Protein AF-A0A842WPR6-F1 (afdb_monomer_lite)

pLDDT: mean 83.71, std 17.62, range [37.28, 98.69]

Foldseek 3Di:
DDDDDPVVVVVDDPDPDDLVRVLVVLVVLLVVLVVLLVVLCVQLVPDPDPVSVVVSNVVSVVSVVVSVVSLVVSCVSPVVSVVVVQVVVVVVCVVVVVPAWDWDADPNFTWTDHPRDDIHGPPDD

Structure (mmCIF, N/CA/C/O backbone):
data_AF-A0A842WPR6-F1
#
_entry.id   AF-A0A842WPR6-F1
#
loop_
_atom_site.group_PDB
_atom_site.id
_atom_site.type_symbol
_atom_site.label_atom_id
_atom_site.label_alt_id
_atom_site.label_comp_id
_atom_site.label_asym_id
_atom_site.label_entity_id
_atom_site.label_seq_id
_atom_site.pdbx_PDB_ins_code
_atom_site.Cartn_x
_atom_site.Cartn_y
_atom_site.Cartn_z
_atom_site.occupancy
_atom_site.B_iso_or_equiv
_atom_site.auth_seq_id
_atom_site.auth_comp_id
_atom_site.auth_asym_id
_atom_site.auth_atom_id
_atom_site.pdbx_PDB_model_num
ATOM 1 N N . MET A 1 1 ? 16.797 12.963 -4.770 1.00 39.22 1 MET A N 1
ATOM 2 C CA . MET A 1 1 ? 17.033 11.540 -4.461 1.00 39.22 1 MET A CA 1
ATOM 3 C C . MET A 1 1 ? 16.299 11.246 -3.175 1.00 39.22 1 MET A C 1
ATOM 5 O O . MET A 1 1 ? 16.434 12.056 -2.263 1.00 39.22 1 MET A O 1
ATOM 9 N N . ALA A 1 2 ? 15.516 10.169 -3.119 1.00 46.09 2 ALA A N 1
ATOM 10 C CA . ALA A 1 2 ? 14.994 9.683 -1.849 1.00 46.09 2 ALA A CA 1
ATOM 11 C C . ALA A 1 2 ? 16.188 9.431 -0.914 1.00 46.09 2 ALA A C 1
ATOM 13 O O . ALA A 1 2 ? 17.154 8.767 -1.294 1.00 46.09 2 ALA A O 1
ATOM 14 N N . GLN A 1 3 ? 16.188 10.072 0.253 1.00 47.66 3 GLN A N 1
ATOM 15 C CA . GLN A 1 3 ? 17.091 9.708 1.335 1.00 47.66 3 GLN A CA 1
ATOM 16 C C . GLN A 1 3 ? 16.389 8.591 2.092 1.00 47.66 3 GLN A C 1
ATOM 18 O O . GLN A 1 3 ? 15.439 8.856 2.824 1.00 47.66 3 GLN A O 1
ATOM 23 N N . PHE A 1 4 ? 16.834 7.357 1.873 1.00 59.62 4 PHE A N 1
ATOM 24 C CA . PHE A 1 4 ? 16.401 6.222 2.676 1.00 59.62 4 PHE A CA 1
ATOM 25 C C . PHE A 1 4 ? 16.681 6.523 4.147 1.00 59.62 4 PHE A C 1
ATOM 27 O O . PHE A 1 4 ? 17.767 7.004 4.494 1.00 59.62 4 PHE A O 1
ATOM 34 N N . ILE A 1 5 ? 15.705 6.243 5.009 1.00 61.59 5 ILE A N 1
ATOM 35 C CA . ILE A 1 5 ? 15.982 6.159 6.438 1.00 61.59 5 ILE A CA 1
ATOM 36 C C . ILE A 1 5 ? 16.960 5.001 6.593 1.00 61.59 5 ILE A C 1
ATOM 38 O O . ILE A 1 5 ? 16.692 3.894 6.131 1.00 61.59 5 ILE A O 1
ATOM 42 N N . ASP A 1 6 ? 18.115 5.276 7.191 1.00 61.09 6 ASP A N 1
ATOM 43 C CA . ASP A 1 6 ? 19.063 4.235 7.560 1.00 61.09 6 ASP A CA 1
ATOM 44 C C . ASP A 1 6 ? 18.299 3.163 8.361 1.00 61.09 6 ASP A C 1
ATOM 46 O O . ASP A 1 6 ? 17.752 3.490 9.421 1.00 61.09 6 ASP A O 1
ATOM 50 N N . PRO A 1 7 ? 18.219 1.905 7.878 1.00 54.72 7 PRO A N 1
ATOM 51 C CA . PRO A 1 7 ? 17.440 0.868 8.547 1.00 54.72 7 PRO A CA 1
ATOM 52 C C . PRO A 1 7 ? 17.930 0.652 9.981 1.00 54.72 7 PRO A C 1
ATOM 54 O O . PRO A 1 7 ? 17.160 0.226 10.839 1.00 54.72 7 PRO A O 1
ATOM 57 N N . THR A 1 8 ? 19.180 1.020 10.281 1.00 55.31 8 THR A N 1
ATOM 58 C CA . THR A 1 8 ? 19.738 0.915 11.625 1.00 55.31 8 THR A CA 1
ATOM 59 C C . THR A 1 8 ? 19.147 1.915 12.621 1.00 55.31 8 THR A C 1
ATOM 61 O O . THR A 1 8 ? 19.086 1.594 13.808 1.00 55.31 8 THR A O 1
ATOM 64 N N . VAL A 1 9 ? 18.591 3.047 12.162 1.00 57.16 9 VAL A N 1
ATOM 65 C CA . VAL A 1 9 ? 17.864 4.025 13.004 1.00 57.16 9 VAL A CA 1
ATOM 66 C C . VAL A 1 9 ? 16.602 3.408 13.618 1.00 57.16 9 VAL A C 1
ATOM 68 O O . VAL A 1 9 ? 16.173 3.829 14.689 1.00 57.16 9 VAL A O 1
ATOM 71 N N . ILE A 1 10 ? 16.034 2.378 12.982 1.00 55.06 10 ILE A N 1
ATOM 72 C CA . ILE A 1 10 ? 14.889 1.609 13.495 1.00 55.06 10 ILE A CA 1
ATOM 73 C C . ILE A 1 10 ? 15.350 0.446 14.402 1.00 55.06 10 ILE A C 1
ATOM 75 O O . ILE A 1 10 ? 14.568 -0.068 15.191 1.00 55.06 10 ILE A O 1
ATOM 79 N N . THR A 1 11 ? 16.616 0.015 14.343 1.00 54.34 11 THR A N 1
ATOM 80 C CA . THR A 1 11 ? 17.072 -1.210 15.041 1.00 54.34 11 THR A CA 1
ATOM 81 C C . THR A 1 11 ? 17.655 -1.003 16.438 1.00 54.34 11 THR A C 1
ATOM 83 O O . THR A 1 11 ? 17.875 -1.986 17.145 1.00 54.34 11 THR A O 1
ATOM 86 N N . SER A 1 12 ? 17.884 0.236 16.877 1.00 58.94 12 SER A N 1
ATOM 87 C CA . SER A 1 12 ? 18.336 0.525 18.244 1.00 58.94 12 SER A CA 1
ATOM 88 C C . SER A 1 12 ? 17.293 1.345 18.996 1.00 58.94 12 SER A C 1
ATOM 90 O O . SER A 1 12 ? 17.404 2.566 19.106 1.00 58.94 12 SER A O 1
ATOM 92 N N . PHE A 1 13 ? 16.269 0.672 19.518 1.00 68.62 13 PHE A N 1
ATOM 93 C CA . PHE A 1 13 ? 15.430 1.273 20.547 1.00 68.62 13 PHE A CA 1
ATOM 94 C C . PHE A 1 13 ? 16.043 0.971 21.914 1.00 68.62 13 PHE A C 1
ATOM 96 O O . PHE A 1 13 ? 16.116 -0.184 22.331 1.00 68.62 13 PHE A O 1
ATOM 103 N N . ASP A 1 14 ? 16.457 2.014 22.631 1.00 82.88 14 ASP A N 1
ATOM 104 C CA . ASP A 1 14 ? 16.976 1.895 24.003 1.00 82.88 14 ASP A CA 1
ATOM 105 C C . ASP A 1 14 ? 15.871 1.559 25.027 1.00 82.88 14 ASP A C 1
ATOM 107 O O . ASP A 1 14 ? 16.126 1.396 26.222 1.00 82.88 14 ASP A O 1
ATOM 111 N N . HIS A 1 15 ? 14.621 1.468 24.567 1.00 82.44 15 HIS A N 1
ATOM 112 C CA . HIS A 1 15 ? 13.440 1.167 25.360 1.00 82.44 15 HIS A CA 1
ATOM 113 C C . HIS A 1 15 ? 12.398 0.401 24.530 1.00 82.44 15 HIS A C 1
ATOM 115 O O . HIS A 1 15 ? 12.391 0.488 23.302 1.00 82.44 15 HIS A O 1
ATOM 121 N N . PRO A 1 16 ? 11.461 -0.316 25.176 1.00 88.94 16 PRO A N 1
ATOM 122 C CA . PRO A 1 16 ? 10.257 -0.787 24.502 1.00 88.94 16 PRO A CA 1
ATOM 123 C C . PRO A 1 16 ? 9.494 0.387 23.884 1.00 88.94 16 PRO A C 1
ATOM 125 O O . PRO A 1 16 ? 9.369 1.446 24.507 1.00 88.94 16 PRO A O 1
ATOM 128 N N . LEU A 1 17 ? 8.971 0.197 22.675 1.00 89.62 17 LEU A N 1
ATOM 129 C CA . LEU A 1 17 ? 8.182 1.223 22.003 1.00 89.62 17 LEU A CA 1
ATOM 130 C C . LEU A 1 17 ? 6.899 1.511 22.778 1.00 89.62 17 LEU A C 1
ATOM 132 O O . LEU A 1 17 ? 6.181 0.594 23.184 1.00 89.62 17 LEU A O 1
ATOM 136 N N . ASN A 1 18 ? 6.585 2.791 22.951 1.00 92.56 18 ASN A N 1
ATOM 137 C CA . ASN A 1 18 ? 5.264 3.187 23.411 1.00 92.56 18 ASN A CA 1
ATOM 138 C C . ASN A 1 18 ? 4.243 3.116 22.265 1.00 92.56 18 ASN A C 1
ATOM 140 O O . ASN A 1 18 ? 4.591 3.020 21.089 1.00 92.56 18 ASN A O 1
ATOM 144 N N . GLN A 1 19 ? 2.962 3.211 22.610 1.00 94.75 19 GLN A N 1
ATOM 145 C CA . GLN A 1 19 ? 1.852 3.111 21.662 1.00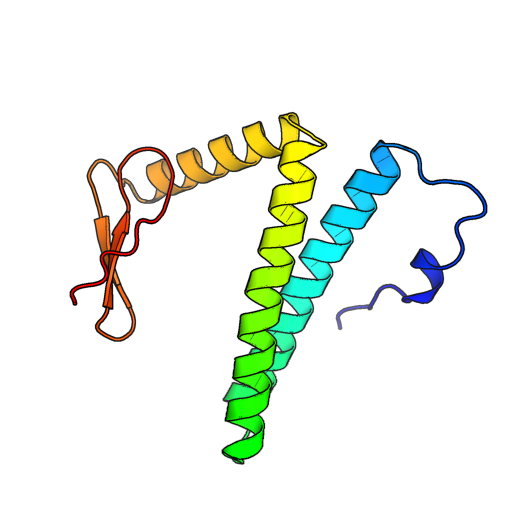 94.75 19 GLN A CA 1
ATOM 146 C C . GLN A 1 19 ? 2.001 4.043 20.443 1.00 94.75 19 GLN A C 1
ATOM 148 O O . GLN A 1 19 ? 1.877 3.603 19.304 1.00 94.75 19 GLN A O 1
ATOM 153 N N . ARG A 1 20 ? 2.340 5.319 20.662 1.00 92.31 20 ARG A N 1
ATOM 154 C CA . ARG A 1 20 ? 2.496 6.299 19.575 1.00 92.31 20 ARG A CA 1
ATOM 155 C C . ARG A 1 20 ? 3.686 5.967 18.674 1.00 92.31 20 ARG A C 1
ATOM 157 O O . ARG A 1 20 ? 3.640 6.234 17.476 1.00 92.31 20 ARG A O 1
ATOM 164 N N . GLU A 1 21 ? 4.757 5.419 19.235 1.00 92.88 21 GLU A N 1
ATOM 165 C CA . GLU A 1 21 ? 5.926 4.982 18.465 1.00 92.88 21 GLU A CA 1
ATOM 166 C C . GLU A 1 21 ? 5.624 3.741 17.632 1.00 92.88 21 GLU A C 1
ATOM 168 O O . GLU A 1 21 ? 6.028 3.700 16.475 1.00 92.88 21 GLU A O 1
ATOM 173 N N . ILE A 1 22 ? 4.851 2.792 18.166 1.00 94.44 22 ILE A N 1
ATOM 174 C CA . ILE A 1 22 ? 4.374 1.624 17.413 1.00 94.44 22 ILE A CA 1
ATOM 175 C C . ILE A 1 22 ? 3.568 2.081 16.195 1.00 94.44 22 ILE A C 1
ATOM 177 O O . ILE A 1 22 ? 3.848 1.648 15.082 1.00 94.44 22 ILE A O 1
ATOM 181 N N . TYR A 1 23 ? 2.626 3.013 16.364 1.00 95.25 23 TYR A N 1
ATOM 182 C CA . TYR A 1 23 ? 1.805 3.482 15.240 1.00 95.25 23 TYR A CA 1
ATOM 183 C C . TYR A 1 23 ? 2.640 4.206 14.180 1.00 95.25 23 TYR A C 1
ATOM 185 O O . TYR A 1 23 ? 2.367 4.103 12.987 1.00 95.25 23 TYR A O 1
ATOM 193 N N . ARG A 1 24 ? 3.675 4.946 14.595 1.00 93.12 24 ARG A N 1
ATOM 194 C CA . ARG A 1 24 ? 4.624 5.575 13.663 1.00 93.12 24 ARG A CA 1
ATOM 195 C C . ARG A 1 24 ? 5.475 4.541 12.935 1.00 93.12 24 ARG A C 1
ATOM 197 O O . ARG A 1 24 ? 5.705 4.708 11.744 1.00 93.12 24 ARG A O 1
ATO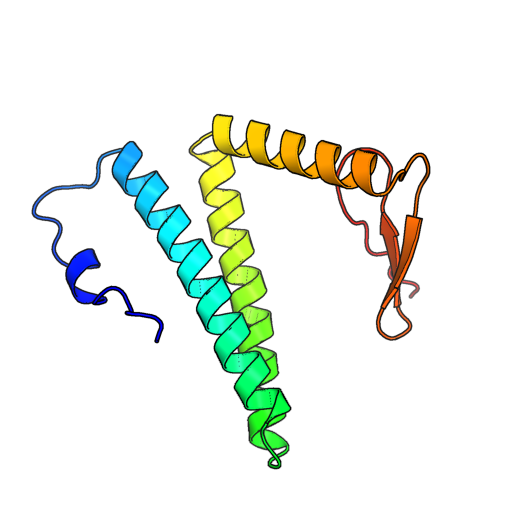M 204 N N . ALA A 1 25 ? 5.925 3.499 13.631 1.00 92.44 25 ALA A N 1
ATOM 205 C CA . ALA A 1 25 ? 6.686 2.414 13.028 1.00 92.44 25 ALA A CA 1
ATOM 206 C C . ALA A 1 25 ? 5.851 1.674 11.975 1.00 92.44 25 ALA A C 1
ATOM 208 O O . ALA A 1 25 ? 6.338 1.468 10.874 1.00 92.44 25 ALA A O 1
ATOM 209 N N . ILE A 1 26 ? 4.577 1.382 12.259 1.00 95.75 26 ILE A N 1
ATOM 210 C CA . ILE A 1 26 ? 3.682 0.731 11.290 1.00 95.75 26 ILE A CA 1
ATOM 211 C C . ILE A 1 26 ? 3.442 1.627 10.066 1.00 95.75 26 ILE A C 1
ATOM 213 O O . ILE A 1 26 ? 3.580 1.157 8.943 1.00 95.75 26 ILE A O 1
ATOM 217 N N . ARG A 1 27 ? 3.179 2.933 10.247 1.00 95.62 27 ARG A N 1
ATOM 218 C CA . ARG A 1 27 ? 3.070 3.876 9.111 1.00 95.62 27 ARG A CA 1
ATOM 219 C C . ARG A 1 27 ? 4.357 3.932 8.278 1.00 95.62 27 ARG A C 1
ATOM 221 O O . ARG A 1 27 ? 4.294 4.024 7.056 1.00 95.62 27 ARG A O 1
ATOM 228 N N . GLN A 1 28 ? 5.522 3.847 8.924 1.00 93.69 28 GLN A N 1
ATOM 229 C CA . GLN A 1 28 ? 6.807 3.767 8.227 1.00 93.69 28 GLN A CA 1
ATOM 230 C C . GLN A 1 28 ? 6.968 2.448 7.457 1.00 93.69 28 GLN A C 1
ATOM 232 O O . GLN A 1 28 ? 7.505 2.476 6.354 1.00 93.69 28 GLN A O 1
ATOM 237 N N . SER A 1 29 ? 6.498 1.323 8.003 1.00 95.12 29 SER A N 1
ATOM 238 C CA . SER A 1 29 ? 6.463 0.035 7.300 1.00 95.12 29 SER A CA 1
ATOM 239 C C . SER A 1 29 ? 5.566 0.099 6.063 1.00 95.12 29 SER A C 1
ATOM 241 O O . SER A 1 29 ? 6.030 -0.252 4.989 1.00 95.12 29 SER A O 1
ATOM 243 N N . ILE A 1 30 ? 4.354 0.663 6.160 1.00 96.44 30 ILE A N 1
ATOM 244 C CA . ILE A 1 30 ? 3.463 0.874 4.998 1.00 96.44 30 ILE A CA 1
ATOM 245 C C . ILE A 1 30 ? 4.169 1.695 3.906 1.00 96.44 30 ILE A C 1
ATOM 247 O O . ILE A 1 30 ? 4.133 1.344 2.728 1.00 96.44 30 ILE A O 1
ATOM 251 N N . ALA A 1 31 ? 4.846 2.782 4.292 1.00 95.69 31 ALA A N 1
ATOM 252 C CA . ALA A 1 31 ? 5.599 3.609 3.351 1.00 95.69 31 ALA A CA 1
ATOM 253 C C . ALA A 1 31 ? 6.764 2.847 2.695 1.00 95.69 31 ALA A C 1
ATOM 255 O O . ALA A 1 31 ? 7.017 3.041 1.507 1.00 95.69 31 ALA A O 1
ATOM 256 N N . ALA A 1 32 ? 7.453 1.984 3.449 1.00 94.38 32 ALA A N 1
ATOM 257 C CA . ALA A 1 32 ? 8.528 1.146 2.928 1.00 94.38 32 ALA A CA 1
ATOM 258 C C . ALA A 1 32 ? 8.006 0.130 1.899 1.00 94.38 32 ALA A C 1
ATOM 260 O O . ALA A 1 32 ? 8.624 -0.014 0.846 1.00 94.38 32 ALA A O 1
ATOM 261 N N . GLU A 1 33 ? 6.847 -0.489 2.146 1.00 98.19 33 GLU A N 1
ATOM 262 C CA . GLU A 1 33 ? 6.240 -1.403 1.171 1.00 98.19 33 GLU A CA 1
ATOM 263 C C . GLU A 1 33 ? 5.830 -0.672 -0.114 1.00 98.19 33 GLU A C 1
ATOM 265 O O . GLU A 1 33 ? 6.127 -1.131 -1.213 1.00 98.19 33 GLU A O 1
ATOM 270 N N . HIS A 1 34 ? 5.244 0.528 -0.023 1.00 97.88 34 HIS A N 1
ATOM 271 C CA . HIS A 1 34 ? 4.941 1.329 -1.218 1.00 97.88 34 HIS A CA 1
ATOM 272 C C . HIS A 1 34 ? 6.184 1.757 -2.008 1.00 97.88 34 HIS A C 1
ATOM 274 O O . HIS A 1 34 ? 6.139 1.818 -3.240 1.00 97.88 34 HIS A O 1
ATOM 280 N N . GLU A 1 35 ? 7.297 2.036 -1.330 1.00 96.06 35 GLU A N 1
ATOM 281 C CA . GLU A 1 35 ? 8.573 2.301 -1.994 1.00 96.06 35 GLU A CA 1
ATOM 282 C C . GLU A 1 35 ? 9.113 1.050 -2.702 1.00 96.06 35 GLU A C 1
ATOM 284 O O . GLU A 1 35 ? 9.575 1.149 -3.84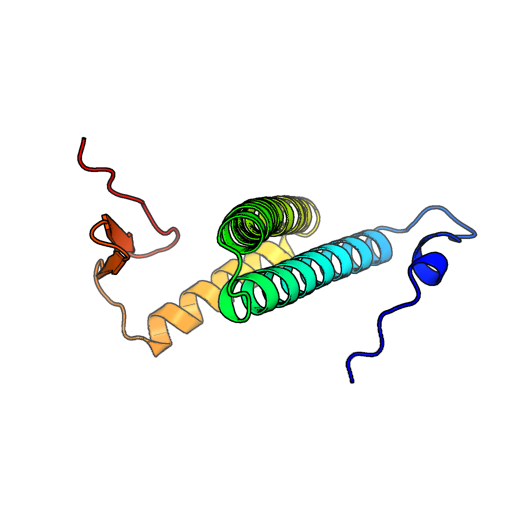3 1.00 96.06 35 GLU A O 1
ATOM 289 N N . ALA A 1 36 ? 9.007 -0.122 -2.068 1.00 96.44 36 ALA A N 1
ATOM 290 C CA . ALA A 1 36 ? 9.403 -1.399 -2.651 1.00 96.44 36 ALA A CA 1
ATOM 291 C C . ALA A 1 36 ? 8.568 -1.738 -3.897 1.00 96.44 36 ALA A C 1
ATOM 293 O O . ALA A 1 36 ? 9.146 -2.002 -4.952 1.00 96.44 36 ALA A O 1
ATOM 294 N N . ILE A 1 37 ? 7.235 -1.608 -3.821 1.00 98.25 37 ILE A N 1
ATOM 295 C CA . ILE A 1 37 ? 6.320 -1.765 -4.966 1.00 98.25 37 ILE A CA 1
ATOM 296 C C . ILE A 1 37 ? 6.779 -0.883 -6.129 1.00 98.25 37 ILE A C 1
ATOM 298 O O . ILE A 1 37 ? 7.024 -1.381 -7.227 1.00 98.25 37 ILE A O 1
ATOM 302 N N . HIS A 1 38 ? 6.962 0.419 -5.877 1.00 97.56 38 HIS A N 1
ATOM 303 C CA . HIS A 1 38 ? 7.379 1.362 -6.912 1.00 97.56 38 HIS A CA 1
ATOM 304 C C . HIS A 1 38 ? 8.719 0.971 -7.549 1.00 97.56 38 HIS A C 1
ATOM 306 O O . HIS A 1 38 ? 8.865 1.008 -8.773 1.00 97.56 38 HIS A O 1
ATOM 312 N N . LEU A 1 39 ? 9.705 0.598 -6.729 1.00 97.88 39 LEU A N 1
ATOM 313 C CA . LEU A 1 39 ? 11.025 0.195 -7.199 1.00 97.88 39 LEU A CA 1
ATOM 314 C C . LEU A 1 39 ? 10.956 -1.064 -8.071 1.00 97.88 39 LEU A C 1
ATOM 316 O O . LEU A 1 39 ? 11.571 -1.105 -9.139 1.00 97.88 39 LEU A O 1
ATOM 320 N N . TYR A 1 40 ? 10.238 -2.091 -7.625 1.00 98.44 40 TYR A N 1
ATOM 321 C CA . TYR A 1 40 ? 10.185 -3.381 -8.305 1.00 98.44 40 TYR A CA 1
ATOM 322 C C . TYR A 1 40 ? 9.379 -3.314 -9.603 1.00 98.44 40 TYR A C 1
ATOM 324 O O . TYR A 1 40 ? 9.861 -3.814 -10.623 1.00 98.44 40 TYR A O 1
ATOM 332 N N . GLU A 1 41 ? 8.242 -2.612 -9.618 1.00 98.50 41 GLU A N 1
ATOM 333 C CA . GLU A 1 41 ? 7.479 -2.363 -10.850 1.00 98.50 41 GLU A CA 1
ATOM 334 C C . GLU A 1 41 ? 8.316 -1.571 -11.865 1.00 98.50 41 GLU A C 1
ATOM 336 O O . GLU A 1 41 ? 8.425 -1.971 -13.024 1.00 98.50 41 GLU A O 1
ATOM 341 N N 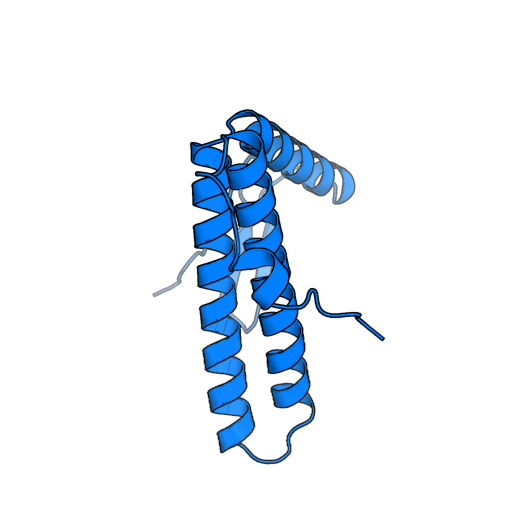. ALA A 1 42 ? 9.032 -0.525 -11.432 1.00 98.44 42 ALA A N 1
ATOM 342 C CA . ALA A 1 42 ? 9.903 0.242 -12.325 1.00 98.44 42 ALA A CA 1
ATOM 343 C C . ALA A 1 42 ? 11.034 -0.610 -12.936 1.00 98.44 42 ALA A C 1
ATOM 345 O O . ALA A 1 42 ? 11.396 -0.427 -14.103 1.00 98.44 42 ALA A O 1
ATOM 346 N N . ILE A 1 43 ? 11.603 -1.551 -12.172 1.00 98.50 43 ILE A N 1
ATOM 347 C CA . ILE A 1 43 ? 12.606 -2.495 -12.687 1.00 98.50 43 ILE A CA 1
ATOM 348 C C . ILE A 1 43 ? 11.966 -3.482 -13.671 1.00 98.50 43 ILE A C 1
ATOM 350 O O . ILE A 1 43 ? 12.564 -3.761 -14.715 1.00 98.50 43 ILE A O 1
ATOM 354 N N . ALA A 1 44 ? 10.779 -4.011 -13.362 1.00 98.44 44 ALA A N 1
ATOM 355 C CA . ALA A 1 44 ? 10.050 -4.913 -14.249 1.00 98.44 44 ALA A CA 1
ATOM 356 C C . ALA A 1 44 ? 9.750 -4.235 -15.598 1.00 98.44 44 ALA A C 1
ATOM 358 O O . ALA A 1 44 ? 10.088 -4.784 -16.651 1.00 98.44 44 ALA A O 1
ATOM 359 N N . ASP A 1 45 ? 9.231 -3.009 -15.569 1.00 98.25 45 ASP A N 1
ATOM 360 C CA . ASP A 1 45 ? 8.895 -2.223 -16.758 1.00 98.25 45 ASP A CA 1
ATOM 361 C C . ASP A 1 45 ? 10.123 -1.889 -17.613 1.00 98.25 45 ASP A C 1
ATOM 363 O O . ASP A 1 45 ? 10.087 -1.986 -18.843 1.00 98.25 45 ASP A O 1
ATOM 367 N N . ALA A 1 46 ? 11.236 -1.520 -16.971 1.00 98.50 46 ALA A N 1
ATOM 368 C CA . ALA A 1 46 ? 12.466 -1.133 -17.660 1.00 98.50 46 ALA A CA 1
ATOM 369 C C . ALA A 1 46 ? 13.290 -2.327 -18.176 1.00 98.50 46 ALA A C 1
ATOM 371 O O . ALA A 1 46 ? 14.184 -2.152 -19.013 1.00 98.50 46 ALA A O 1
ATOM 372 N N . SER A 1 47 ? 13.040 -3.538 -17.674 1.00 98.31 47 SER A N 1
ATOM 373 C CA . SER A 1 47 ? 13.805 -4.723 -18.052 1.00 98.31 47 SER A CA 1
ATOM 374 C C . SER A 1 47 ? 13.455 -5.214 -19.461 1.00 98.31 47 SER A C 1
ATOM 376 O O . SER A 1 47 ? 12.337 -5.083 -19.953 1.00 98.31 47 SER A O 1
ATOM 378 N N . THR A 1 48 ? 14.420 -5.854 -20.120 1.00 98.38 48 THR A N 1
ATOM 379 C CA . THR A 1 48 ? 14.204 -6.607 -21.371 1.00 98.38 48 THR A CA 1
ATOM 380 C C . THR A 1 48 ? 14.310 -8.121 -21.175 1.00 98.38 48 THR A C 1
ATOM 382 O O . THR A 1 48 ? 14.015 -8.870 -22.101 1.00 98.38 48 THR A O 1
ATOM 385 N N . ASP A 1 49 ? 14.702 -8.585 -19.982 1.00 98.62 49 ASP A N 1
ATOM 386 C CA . ASP A 1 49 ? 14.776 -10.007 -19.635 1.00 98.62 49 ASP A CA 1
ATOM 387 C C . ASP A 1 49 ? 13.469 -10.452 -18.971 1.00 98.62 49 ASP A C 1
ATOM 389 O O . ASP A 1 49 ? 13.149 -10.017 -17.861 1.00 98.62 49 ASP A O 1
ATOM 393 N N . ASP A 1 50 ? 12.735 -11.349 -19.631 1.00 98.56 50 ASP A N 1
ATOM 394 C CA . ASP A 1 50 ? 11.432 -11.844 -19.170 1.00 98.56 50 ASP A CA 1
ATOM 395 C C . ASP A 1 50 ? 11.488 -12.515 -17.791 1.00 98.56 50 ASP A C 1
ATOM 397 O O . ASP A 1 50 ? 10.508 -12.492 -17.044 1.00 98.56 50 ASP A O 1
ATOM 401 N N . ARG A 1 51 ? 12.637 -13.088 -17.407 1.00 98.62 51 ARG A N 1
ATOM 402 C CA . ARG A 1 51 ? 12.807 -13.701 -16.081 1.00 98.62 51 ARG A CA 1
ATOM 403 C C . ARG A 1 51 ? 12.825 -12.633 -14.996 1.00 98.62 51 ARG A C 1
ATOM 405 O O . ARG A 1 51 ? 12.229 -12.834 -13.944 1.00 98.62 51 ARG A O 1
ATOM 412 N N . VAL A 1 52 ? 13.483 -11.504 -15.266 1.00 98.62 52 VAL A N 1
ATOM 413 C CA . VAL A 1 52 ? 13.531 -10.361 -14.346 1.00 98.62 52 VAL A CA 1
ATOM 414 C C . VAL A 1 52 ? 12.147 -9.747 -14.215 1.00 98.62 52 VAL A C 1
ATOM 416 O O . VAL A 1 52 ? 11.703 -9.545 -13.093 1.00 98.62 52 VAL A O 1
ATOM 419 N N . LYS A 1 53 ? 11.440 -9.526 -15.333 1.00 98.69 53 LYS A N 1
ATOM 420 C CA . LYS A 1 53 ? 10.065 -9.000 -15.308 1.00 98.69 53 LYS A CA 1
ATOM 421 C C . LYS A 1 53 ? 9.162 -9.835 -14.419 1.00 98.69 53 LYS A C 1
ATOM 423 O O . LYS A 1 53 ? 8.497 -9.304 -13.542 1.00 98.69 53 LYS A O 1
ATOM 428 N N . LYS A 1 54 ? 9.188 -11.154 -14.636 1.00 98.50 54 LYS A N 1
ATOM 429 C CA . LYS A 1 54 ? 8.337 -12.086 -13.908 1.00 98.50 54 LYS A CA 1
ATOM 430 C C . LYS A 1 54 ? 8.606 -12.050 -12.407 1.00 98.50 54 LYS A C 1
ATOM 432 O O . LYS A 1 54 ? 7.661 -11.941 -11.646 1.00 98.50 54 LYS A O 1
ATOM 437 N N . VAL A 1 55 ? 9.870 -12.147 -11.995 1.00 98.69 55 VAL A N 1
ATOM 438 C CA . VAL A 1 55 ? 10.220 -12.175 -10.566 1.00 98.69 55 VAL A CA 1
ATOM 439 C C . VAL A 1 55 ? 9.954 -10.825 -9.901 1.00 98.69 55 VAL A C 1
ATOM 441 O O . VAL A 1 55 ? 9.417 -10.794 -8.806 1.00 98.69 55 VAL A O 1
ATOM 444 N N . MET A 1 56 ? 10.296 -9.715 -10.557 1.00 98.69 56 MET A N 1
ATOM 445 C CA . MET A 1 56 ? 10.086 -8.381 -9.984 1.00 98.69 56 MET A CA 1
ATOM 446 C C . MET A 1 56 ? 8.601 -8.048 -9.832 1.00 98.69 56 MET A C 1
ATOM 448 O O . MET A 1 56 ? 8.221 -7.499 -8.806 1.00 98.69 56 MET A O 1
ATOM 452 N N . GLN A 1 57 ? 7.764 -8.414 -10.809 1.00 98.56 57 GLN A N 1
ATOM 453 C CA . GLN A 1 57 ? 6.318 -8.216 -10.699 1.00 98.56 57 GLN A CA 1
ATOM 454 C C . GLN A 1 57 ? 5.704 -9.075 -9.589 1.00 98.56 57 GLN A C 1
ATOM 456 O O . GLN A 1 57 ? 4.888 -8.575 -8.827 1.00 98.56 57 GLN A O 1
ATOM 461 N N . ASP A 1 58 ? 6.115 -10.342 -9.481 1.00 98.62 58 ASP A N 1
ATOM 462 C CA . ASP A 1 58 ? 5.629 -11.264 -8.445 1.00 98.62 58 ASP A CA 1
ATOM 463 C C . ASP A 1 58 ? 5.944 -10.725 -7.041 1.00 98.62 58 ASP A C 1
ATOM 465 O O . ASP A 1 58 ? 5.050 -10.610 -6.211 1.00 98.62 58 ASP A O 1
ATOM 469 N N . ILE A 1 59 ? 7.182 -10.265 -6.819 1.00 98.62 59 ILE A N 1
ATOM 470 C CA . ILE A 1 59 ? 7.581 -9.635 -5.551 1.00 98.62 59 ILE A CA 1
ATOM 471 C C . ILE A 1 59 ? 6.793 -8.338 -5.318 1.00 98.62 59 ILE A C 1
ATOM 473 O O . ILE A 1 59 ? 6.284 -8.127 -4.225 1.00 98.62 59 ILE A O 1
ATOM 477 N N . ALA A 1 60 ? 6.636 -7.475 -6.328 1.00 98.31 60 ALA A N 1
ATOM 478 C CA . ALA A 1 60 ? 5.849 -6.248 -6.181 1.00 98.31 60 ALA A CA 1
ATOM 479 C C . ALA A 1 60 ? 4.391 -6.526 -5.774 1.00 98.31 60 ALA A C 1
ATOM 481 O O . ALA A 1 60 ? 3.807 -5.767 -5.000 1.00 98.31 60 ALA A O 1
ATOM 482 N N . ASP A 1 61 ? 3.800 -7.606 -6.286 1.00 98.12 61 ASP A N 1
ATOM 483 C CA . ASP A 1 61 ? 2.448 -8.018 -5.923 1.00 98.12 61 ASP A CA 1
ATOM 484 C C . ASP A 1 61 ? 2.382 -8.584 -4.492 1.00 98.12 61 ASP A C 1
ATOM 486 O O . ASP A 1 61 ? 1.396 -8.334 -3.797 1.00 98.12 61 ASP A O 1
ATOM 490 N N . GLU A 1 62 ? 3.434 -9.256 -4.011 1.00 98.44 62 GLU A N 1
ATOM 491 C CA . GLU A 1 62 ? 3.570 -9.649 -2.598 1.00 98.44 62 GLU A CA 1
ATOM 492 C C . GLU A 1 62 ? 3.654 -8.421 -1.673 1.00 98.44 62 GLU A C 1
ATOM 494 O O . GLU A 1 62 ? 2.931 -8.352 -0.677 1.00 98.44 62 GLU A O 1
ATOM 499 N N . GLU A 1 63 ? 4.425 -7.391 -2.035 1.00 98.50 63 GLU A N 1
ATOM 500 C CA . GLU A 1 63 ? 4.539 -6.183 -1.201 1.00 98.50 63 GLU A CA 1
ATOM 501 C C . GLU A 1 63 ? 3.215 -5.394 -1.111 1.00 98.50 63 GLU A C 1
ATOM 503 O O . GLU A 1 63 ? 2.933 -4.753 -0.095 1.00 98.50 63 GLU A O 1
ATOM 508 N N . LYS A 1 64 ? 2.331 -5.480 -2.122 1.00 98.19 64 LYS A N 1
ATOM 509 C CA . LYS A 1 64 ? 0.955 -4.934 -2.032 1.00 98.19 64 LYS A CA 1
ATOM 510 C C . LYS A 1 64 ? 0.146 -5.620 -0.931 1.00 98.19 64 LYS A C 1
ATOM 512 O O . LYS A 1 64 ? -0.660 -4.964 -0.266 1.00 98.19 64 LYS A O 1
ATOM 517 N N . VAL A 1 65 ? 0.358 -6.922 -0.726 1.00 98.06 65 VAL A N 1
ATOM 518 C CA . VAL A 1 65 ? -0.264 -7.669 0.373 1.00 98.06 65 VAL A CA 1
ATOM 519 C C . VAL A 1 65 ? 0.318 -7.207 1.704 1.00 98.06 65 VAL A C 1
ATOM 521 O O . VAL A 1 65 ? -0.453 -6.848 2.593 1.00 98.06 65 VAL A O 1
ATOM 524 N N . HIS A 1 66 ? 1.645 -7.109 1.827 1.00 98.00 66 HIS A N 1
ATOM 525 C CA . HIS A 1 66 ? 2.292 -6.639 3.058 1.00 98.00 66 HIS A CA 1
ATOM 526 C C . HIS A 1 66 ? 1.848 -5.223 3.454 1.00 98.00 66 HIS A C 1
ATOM 528 O O . HIS A 1 66 ? 1.520 -4.978 4.618 1.00 98.00 66 HIS A O 1
ATOM 534 N N . ALA A 1 67 ? 1.734 -4.303 2.489 1.00 97.69 67 ALA A N 1
ATOM 535 C CA . ALA A 1 67 ? 1.197 -2.966 2.735 1.00 97.69 67 ALA A CA 1
ATOM 536 C C . ALA A 1 67 ? -0.210 -3.031 3.362 1.00 97.69 67 ALA A C 1
ATOM 538 O O . ALA A 1 67 ? -0.492 -2.338 4.341 1.00 97.69 67 ALA A O 1
ATOM 539 N N . SER A 1 68 ? -1.077 -3.913 2.851 1.00 97.06 68 SER A N 1
ATOM 540 C CA . SER A 1 68 ? -2.428 -4.115 3.385 1.00 97.06 68 SER A CA 1
ATOM 541 C C . SER A 1 68 ? -2.440 -4.775 4.768 1.00 97.06 68 SER A C 1
ATOM 543 O O . SER A 1 68 ? -3.259 -4.395 5.612 1.00 97.06 68 SER A O 1
ATOM 545 N N . GLU A 1 69 ? -1.532 -5.716 5.043 1.00 98.31 69 GLU A N 1
ATOM 546 C CA . GLU A 1 69 ? -1.374 -6.320 6.372 1.00 98.31 69 GLU A CA 1
ATOM 547 C C . GLU A 1 69 ? -1.024 -5.261 7.425 1.00 98.31 69 GLU A C 1
ATOM 549 O O . GLU A 1 69 ? -1.657 -5.203 8.486 1.00 98.31 69 GLU A O 1
ATOM 554 N N . PHE A 1 70 ? -0.072 -4.374 7.117 1.00 98.25 70 PHE A N 1
ATOM 555 C CA . PHE A 1 70 ? 0.311 -3.288 8.016 1.00 98.25 70 PHE A CA 1
ATOM 556 C C . PHE A 1 70 ? -0.799 -2.255 8.201 1.00 98.25 70 PHE A C 1
ATOM 558 O O . PHE A 1 70 ? -1.070 -1.879 9.344 1.00 98.25 70 PHE A O 1
ATOM 565 N N . SER A 1 71 ? -1.469 -1.827 7.126 1.00 96.62 71 SER A N 1
ATOM 566 C CA . SER A 1 71 ? -2.613 -0.911 7.234 1.00 96.62 71 SER A CA 1
ATOM 567 C C . SER A 1 71 ? -3.721 -1.510 8.096 1.00 96.62 71 SER A C 1
ATOM 569 O O . SER A 1 71 ? -4.191 -0.867 9.028 1.00 96.62 71 SER A O 1
ATOM 571 N N . THR A 1 72 ? -4.062 -2.784 7.882 1.00 96.12 72 THR A N 1
ATOM 572 C CA . THR A 1 72 ? -5.086 -3.478 8.677 1.00 96.12 72 THR A CA 1
ATOM 573 C C . THR A 1 72 ? -4.705 -3.541 10.157 1.00 96.12 72 THR A C 1
ATOM 575 O O . THR A 1 72 ? -5.539 -3.287 11.029 1.00 96.12 72 THR A O 1
ATOM 578 N N . LEU A 1 73 ? -3.442 -3.855 10.467 1.00 97.81 73 LEU A N 1
ATOM 579 C CA . LEU A 1 73 ? -2.950 -3.839 11.843 1.00 97.81 73 LEU A CA 1
ATOM 580 C C . LEU A 1 73 ? -3.050 -2.436 12.459 1.00 97.81 73 LEU A C 1
ATOM 582 O O . LEU A 1 73 ? -3.454 -2.312 13.616 1.00 97.81 73 LEU A O 1
ATOM 586 N N . LEU A 1 74 ? -2.704 -1.390 11.705 1.00 97.56 74 LEU A N 1
ATOM 587 C CA . LEU A 1 74 ? -2.794 -0.011 12.174 1.00 97.56 74 LEU A CA 1
ATOM 588 C C . LEU A 1 74 ? -4.236 0.376 12.506 1.00 97.56 74 LEU A C 1
ATOM 590 O O . LEU A 1 74 ? -4.464 0.857 13.611 1.00 97.56 74 LEU A O 1
ATOM 594 N N . SER A 1 75 ? -5.200 0.090 11.630 1.00 96.06 75 SER A N 1
ATOM 595 C CA . SER A 1 75 ? -6.620 0.393 11.861 1.00 96.06 75 SER A CA 1
ATOM 596 C C . SER A 1 75 ? -7.190 -0.360 13.076 1.00 96.06 75 SER A C 1
ATOM 598 O O . SER A 1 75 ? -8.032 0.168 13.799 1.00 96.06 75 SER A O 1
ATOM 600 N N . ILE A 1 76 ? -6.713 -1.584 13.353 1.00 96.69 76 ILE A N 1
ATOM 601 C CA . ILE A 1 76 ? -7.089 -2.340 14.565 1.00 96.69 76 ILE A CA 1
ATOM 602 C C . ILE A 1 76 ? -6.526 -1.678 15.830 1.00 96.69 76 ILE A C 1
ATOM 604 O O . ILE A 1 76 ? -7.193 -1.647 16.868 1.00 96.69 76 ILE A O 1
ATOM 608 N N . LEU A 1 77 ? -5.283 -1.198 15.775 1.00 96.94 77 LEU A N 1
ATOM 609 C CA . LEU A 1 77 ? -4.596 -0.628 16.931 1.00 96.94 77 LEU A CA 1
ATOM 610 C C . LEU A 1 77 ? -4.966 0.840 17.192 1.00 96.94 77 LEU A C 1
ATOM 612 O O . LEU A 1 77 ? -4.943 1.262 18.349 1.00 96.94 77 LEU A O 1
ATOM 616 N N . ASP A 1 78 ? -5.280 1.608 16.153 1.00 96.81 78 ASP A N 1
ATOM 617 C CA . ASP A 1 78 ? -5.611 3.033 16.173 1.00 96.81 78 ASP A CA 1
ATOM 618 C C . ASP A 1 78 ? -6.974 3.246 15.483 1.00 96.81 78 ASP A C 1
ATOM 620 O O . ASP A 1 78 ? -7.020 3.518 14.285 1.00 96.81 78 ASP A O 1
ATOM 624 N N . PRO A 1 79 ? -8.108 3.118 16.207 1.00 93.94 79 PRO A N 1
ATOM 625 C CA . PRO A 1 79 ? -9.444 3.261 15.619 1.00 93.94 79 PRO A CA 1
ATOM 626 C C . PRO A 1 79 ? -9.686 4.613 14.938 1.00 93.94 79 PRO A C 1
ATOM 628 O O . PRO A 1 79 ? -10.551 4.715 14.077 1.00 93.94 79 PRO A O 1
ATOM 631 N N . GLN A 1 80 ? -8.923 5.644 15.311 1.00 95.19 80 GLN A N 1
ATOM 632 C CA . GLN A 1 80 ? -8.977 6.939 14.646 1.00 95.19 80 GLN A CA 1
ATOM 633 C C . GLN A 1 80 ? -8.355 6.889 13.241 1.00 95.19 80 GLN A C 1
ATOM 635 O O . GLN A 1 80 ? -8.832 7.593 12.358 1.00 95.19 80 GLN A O 1
ATOM 640 N N . GLU A 1 81 ? -7.344 6.044 13.003 1.00 94.81 81 GLU A N 1
ATOM 641 C CA . GLU A 1 81 ? -6.832 5.801 11.646 1.00 94.81 81 GLU A CA 1
ATOM 642 C C . GLU A 1 81 ? -7.946 5.237 10.756 1.00 94.81 81 GLU A C 1
ATOM 644 O O . GLU A 1 81 ? -8.157 5.734 9.657 1.00 94.81 81 GLU A O 1
ATOM 649 N N . ALA A 1 82 ? -8.731 4.284 11.273 1.00 91.00 82 ALA A N 1
ATOM 650 C CA . ALA A 1 82 ? -9.861 3.713 10.541 1.00 91.00 82 ALA A CA 1
ATOM 651 C C . ALA A 1 82 ? -10.935 4.765 10.195 1.00 91.00 82 ALA A C 1
ATOM 653 O O . ALA A 1 82 ? -11.492 4.744 9.102 1.00 91.00 82 ALA A O 1
ATOM 654 N N . GLU A 1 83 ? -11.214 5.709 11.104 1.00 94.25 83 GLU A N 1
ATOM 655 C CA . GLU A 1 83 ? -12.130 6.824 10.820 1.00 94.25 83 GLU A CA 1
ATOM 656 C C . GLU A 1 83 ? -11.609 7.719 9.682 1.00 94.25 83 GLU A C 1
ATOM 658 O O . GLU A 1 83 ? -12.397 8.140 8.832 1.00 94.25 83 GLU A O 1
ATOM 663 N N . PHE A 1 84 ? -10.297 7.981 9.633 1.00 95.00 84 PHE A N 1
ATOM 664 C CA . PHE A 1 84 ? -9.682 8.741 8.542 1.00 95.00 84 PHE A CA 1
ATOM 665 C C . PHE A 1 84 ? -9.663 7.969 7.217 1.00 95.00 84 PHE A C 1
ATOM 667 O O . PHE A 1 84 ? -9.895 8.578 6.172 1.00 95.00 84 PHE A O 1
ATOM 674 N N . ASP A 1 85 ? -9.440 6.653 7.241 1.00 88.94 85 ASP A N 1
ATOM 675 C CA . ASP A 1 85 ? -9.515 5.795 6.050 1.00 88.94 85 ASP A CA 1
ATOM 676 C C . ASP A 1 85 ? -10.926 5.837 5.425 1.00 88.94 85 ASP A C 1
ATOM 678 O O . ASP A 1 85 ? -11.085 6.010 4.208 1.00 88.94 85 ASP A O 1
ATOM 682 N N . ASP A 1 86 ? -11.962 5.749 6.265 1.00 88.69 86 ASP A N 1
ATOM 683 C CA . ASP A 1 86 ? -13.365 5.853 5.856 1.00 88.69 86 ASP A CA 1
ATOM 684 C C . ASP A 1 86 ? -13.704 7.255 5.319 1.00 88.69 86 ASP A C 1
ATOM 686 O O . ASP A 1 86 ? -14.442 7.394 4.337 1.00 88.69 86 ASP A O 1
ATOM 690 N N . GLU A 1 87 ? -13.212 8.317 5.966 1.00 92.19 87 GLU A N 1
ATOM 691 C CA . GLU A 1 87 ? -13.407 9.699 5.512 1.00 92.19 87 GLU A CA 1
ATOM 692 C C . GLU A 1 87 ? -12.744 9.930 4.151 1.00 92.19 87 GLU A C 1
ATOM 694 O O . GLU A 1 87 ? -13.413 10.386 3.221 1.00 92.19 87 GLU A O 1
ATOM 699 N N . GLY A 1 88 ? -11.483 9.524 3.989 1.00 89.31 88 GLY A N 1
ATOM 700 C CA . GLY A 1 88 ? -10.756 9.636 2.726 1.00 89.31 88 GLY A CA 1
ATOM 701 C C . GLY A 1 88 ? -11.438 8.872 1.589 1.00 89.31 88 GLY A C 1
ATOM 702 O O . GLY A 1 88 ? -11.585 9.397 0.481 1.00 89.31 88 GLY A O 1
ATOM 703 N N . SER A 1 89 ? -11.943 7.668 1.871 1.00 86.00 89 SER A N 1
ATOM 704 C CA . SER A 1 89 ? -12.720 6.883 0.903 1.00 86.00 89 SER A CA 1
ATOM 705 C C . SER A 1 89 ? -13.982 7.631 0.457 1.00 86.00 89 SER A C 1
ATOM 707 O O . SER A 1 89 ? -14.252 7.755 -0.741 1.00 86.00 89 SER A O 1
ATOM 709 N N . LYS A 1 90 ? -14.730 8.216 1.401 1.00 84.94 90 LYS A N 1
ATOM 710 C CA . LYS A 1 90 ? -15.927 9.021 1.101 1.00 84.94 90 LYS A CA 1
ATOM 711 C C . LYS A 1 90 ? -15.590 10.279 0.305 1.00 84.94 90 LYS A C 1
ATOM 713 O O . LYS A 1 90 ? -16.334 10.611 -0.620 1.00 84.94 90 LYS A O 1
ATOM 718 N N . GLU A 1 91 ? -14.496 10.965 0.628 1.00 88.31 91 GLU A N 1
ATOM 719 C CA . GLU A 1 91 ? -14.041 12.146 -0.111 1.00 88.31 91 GLU A CA 1
ATOM 720 C C . GLU A 1 91 ? -13.736 11.814 -1.577 1.00 88.31 91 GLU A C 1
ATOM 722 O O . GLU A 1 91 ? -14.215 12.509 -2.476 1.00 88.31 91 GLU A O 1
ATOM 727 N N . VAL A 1 92 ? -13.018 10.718 -1.846 1.00 85.25 92 VAL A N 1
ATOM 728 C CA . VAL A 1 92 ? -12.727 10.271 -3.220 1.00 85.25 92 VAL A CA 1
ATOM 729 C C . VAL A 1 92 ? -14.015 9.965 -3.986 1.00 85.25 92 VAL A C 1
ATOM 731 O O . VAL A 1 92 ? -14.181 10.432 -5.114 1.00 85.25 92 VAL A O 1
ATOM 734 N N . MET A 1 93 ? -14.961 9.248 -3.373 1.00 82.00 93 MET A N 1
ATOM 735 C CA . MET A 1 93 ? -16.243 8.921 -4.011 1.00 82.00 93 MET A CA 1
ATOM 736 C C . MET A 1 93 ? -17.057 10.177 -4.345 1.00 82.00 93 MET A C 1
ATOM 738 O O . MET A 1 93 ? -17.648 10.270 -5.423 1.00 82.00 93 MET A O 1
ATOM 742 N N . GLN A 1 94 ? -17.041 11.182 -3.463 1.00 85.62 94 GLN A N 1
ATOM 743 C CA . GLN A 1 94 ? -17.667 12.479 -3.725 1.00 85.62 94 GLN A CA 1
ATOM 744 C C . GLN A 1 94 ? -16.983 13.229 -4.875 1.00 85.62 94 GLN A C 1
ATOM 746 O O . GLN A 1 94 ? -17.672 13.743 -5.759 1.00 85.62 94 GLN A O 1
ATOM 751 N N . LEU A 1 95 ? -15.646 13.273 -4.899 1.00 85.31 95 LEU A N 1
ATOM 752 C CA . LEU A 1 95 ? -14.870 13.946 -5.948 1.00 85.31 95 LEU A CA 1
ATOM 753 C C . LEU A 1 95 ? -15.082 13.313 -7.326 1.00 85.31 95 LEU A C 1
ATOM 755 O O . LEU A 1 95 ? -15.201 14.028 -8.322 1.00 85.31 95 LEU A O 1
ATOM 759 N N . LEU A 1 96 ? -15.170 11.985 -7.377 1.00 82.69 96 LEU A N 1
ATOM 760 C CA . LEU A 1 96 ? -15.444 11.228 -8.597 1.00 82.69 96 LEU A CA 1
ATOM 761 C C . LEU A 1 96 ? -16.934 11.222 -8.982 1.00 82.69 96 LEU A C 1
ATOM 763 O O . LEU A 1 96 ? -17.288 10.669 -10.019 1.00 82.69 96 LEU A O 1
ATOM 767 N N . GLN A 1 97 ? -17.804 11.851 -8.177 1.00 84.31 97 GLN A N 1
ATOM 768 C CA . GLN A 1 97 ? -19.264 11.866 -8.350 1.00 84.31 97 GLN A CA 1
ATOM 769 C C . GLN A 1 97 ? -19.867 10.462 -8.468 1.00 84.31 97 GLN A C 1
ATOM 771 O O . GLN A 1 97 ? -20.898 10.253 -9.116 1.00 84.31 97 GLN A O 1
ATOM 776 N N . VAL A 1 98 ? -19.232 9.493 -7.812 1.00 71.88 98 VAL A N 1
ATOM 777 C CA . VAL A 1 98 ? -19.709 8.119 -7.784 1.00 71.88 98 VAL A CA 1
ATOM 778 C C . VAL A 1 98 ? -20.908 8.067 -6.846 1.00 71.88 98 VAL A C 1
ATOM 780 O O . VAL A 1 98 ? -20.785 8.129 -5.624 1.00 71.88 98 VAL A O 1
ATOM 783 N N . SER A 1 99 ? -22.098 8.043 -7.442 1.00 64.50 99 SER A N 1
ATOM 784 C CA . SER A 1 99 ? -23.387 8.059 -6.735 1.00 64.50 99 SER A CA 1
ATOM 785 C C . SER A 1 99 ? -24.140 6.725 -6.814 1.00 64.50 99 SER A C 1
ATOM 787 O O . SER A 1 99 ? -25.100 6.520 -6.056 1.00 64.50 99 SER A O 1
ATOM 789 N N . GLU A 1 100 ? -23.652 5.830 -7.675 1.00 66.44 100 GLU A N 1
ATOM 790 C CA . GLU A 1 100 ? -24.152 4.495 -8.014 1.00 66.44 100 GLU A CA 1
ATOM 791 C C . GLU A 1 100 ? -22.969 3.517 -8.090 1.00 66.44 100 GLU A C 1
ATOM 793 O O . GLU A 1 100 ? -21.815 3.952 -8.044 1.00 66.44 100 GLU A O 1
ATOM 798 N N . ASP A 1 101 ? -23.252 2.219 -8.197 1.00 70.06 101 ASP A N 1
ATOM 799 C CA . ASP A 1 101 ? -22.211 1.202 -8.335 1.00 70.06 101 ASP A CA 1
ATOM 800 C C . ASP A 1 101 ? -21.427 1.423 -9.639 1.00 70.06 101 ASP A C 1
ATOM 802 O O . ASP A 1 101 ? -22.013 1.661 -10.700 1.00 70.06 101 ASP A O 1
ATOM 806 N N . VAL A 1 102 ? -20.095 1.383 -9.563 1.00 72.56 102 VAL A N 1
ATOM 807 C CA . VAL A 1 102 ? -19.228 1.620 -10.728 1.00 72.56 102 VAL A CA 1
ATOM 808 C C . VAL A 1 102 ? -18.587 0.318 -11.158 1.00 72.56 102 VAL A C 1
ATOM 810 O O . VAL A 1 102 ? -17.776 -0.260 -10.436 1.00 72.56 102 VAL A O 1
ATOM 813 N N . GLU A 1 103 ? -18.918 -0.105 -12.374 1.00 74.31 103 GLU A N 1
ATOM 814 C CA . GLU A 1 103 ? -18.238 -1.205 -13.044 1.00 74.31 103 GLU A CA 1
ATOM 815 C C . GLU A 1 103 ? -16.889 -0.701 -13.578 1.00 74.31 103 GLU A C 1
ATOM 817 O O . GLU A 1 103 ? -16.819 0.205 -14.412 1.00 74.31 103 GLU A O 1
ATOM 822 N N . VAL A 1 104 ? -15.802 -1.273 -13.071 1.00 74.88 104 VAL A N 1
ATOM 823 C CA . VAL A 1 104 ? -14.433 -1.010 -13.519 1.00 74.88 104 VAL A CA 1
ATOM 824 C C . VAL A 1 104 ? -13.945 -2.230 -14.284 1.00 74.88 104 VAL A C 1
ATOM 826 O O . VAL A 1 104 ? -13.994 -3.343 -13.770 1.00 74.88 104 VAL A O 1
ATOM 829 N N . GLU A 1 105 ? -13.446 -2.037 -15.504 1.00 79.50 105 GLU A N 1
ATOM 830 C CA . GLU A 1 105 ? -12.769 -3.094 -16.258 1.00 79.50 105 GLU A CA 1
ATOM 831 C C . GLU A 1 105 ? -11.250 -2.923 -16.141 1.00 79.50 105 GLU A C 1
ATOM 833 O O . GLU A 1 105 ? -10.712 -1.867 -16.476 1.00 79.50 105 GLU A O 1
ATOM 838 N N . LEU A 1 106 ? -10.557 -3.963 -15.675 1.00 76.56 106 LEU A N 1
ATOM 839 C CA . LEU A 1 106 ? -9.098 -4.013 -15.585 1.00 76.56 106 LEU A CA 1
ATOM 840 C C . LEU A 1 106 ? -8.608 -5.371 -16.096 1.00 76.56 106 LEU A C 1
ATOM 842 O O . LEU A 1 106 ? -9.030 -6.413 -15.595 1.00 76.56 106 LEU A O 1
ATOM 846 N N . ASP A 1 107 ? -7.750 -5.368 -17.118 1.00 76.75 107 ASP A N 1
ATOM 847 C CA . ASP A 1 107 ? -7.216 -6.579 -17.765 1.00 76.75 107 ASP A CA 1
ATOM 848 C C . ASP A 1 107 ? -8.291 -7.612 -18.159 1.00 76.75 107 ASP A C 1
ATOM 850 O O . ASP A 1 107 ? -8.120 -8.824 -18.011 1.00 76.75 107 ASP A O 1
ATOM 854 N N . GLY A 1 108 ? -9.441 -7.129 -18.642 1.00 79.75 108 GLY A N 1
ATOM 855 C CA . GLY A 1 108 ? -10.578 -7.967 -19.034 1.00 79.75 108 GLY A CA 1
ATOM 856 C C . GLY A 1 108 ? -11.356 -8.581 -17.863 1.00 79.75 108 GLY A C 1
ATOM 857 O O . GLY A 1 108 ? -12.280 -9.364 -18.091 1.00 79.75 108 GLY A O 1
ATOM 858 N N . LYS A 1 109 ? -11.016 -8.237 -16.615 1.00 78.50 109 LYS A N 1
ATOM 859 C CA . LYS A 1 109 ? -11.808 -8.547 -15.419 1.00 78.50 109 LYS A CA 1
ATOM 860 C C . LYS A 1 109 ? -12.684 -7.356 -15.070 1.00 78.50 109 LYS A C 1
ATOM 862 O O . LYS A 1 109 ? -12.243 -6.213 -15.164 1.00 78.50 109 LYS A O 1
ATOM 867 N N . ARG A 1 110 ? -13.914 -7.632 -14.647 1.00 78.50 110 ARG A N 1
ATOM 868 C CA . ARG A 1 110 ? -14.858 -6.603 -14.211 1.00 78.50 110 ARG A CA 1
ATOM 869 C C . ARG A 1 110 ? -14.932 -6.590 -12.693 1.00 78.50 110 ARG A C 1
ATOM 871 O O . ARG A 1 110 ? -14.984 -7.639 -12.058 1.00 78.50 110 ARG A O 1
ATOM 878 N N . PHE A 1 111 ? -14.894 -5.397 -12.132 1.00 76.75 111 PHE A N 1
ATOM 879 C CA . PHE A 1 111 ? -14.942 -5.125 -10.706 1.00 76.75 111 PHE A CA 1
ATOM 880 C C . PHE A 1 111 ? -16.139 -4.228 -10.451 1.00 76.75 111 PHE A C 1
ATOM 882 O O . PHE A 1 111 ? -16.368 -3.297 -11.220 1.00 76.75 111 PHE A O 1
ATOM 889 N N . MET A 1 112 ? -16.878 -4.488 -9.377 1.00 73.19 112 MET A N 1
ATOM 890 C CA . MET A 1 112 ? -17.971 -3.621 -8.965 1.00 73.19 112 MET A CA 1
ATOM 891 C C . MET A 1 112 ? -17.524 -2.829 -7.741 1.00 73.19 112 MET A C 1
ATOM 893 O O . MET A 1 112 ? -17.180 -3.391 -6.698 1.00 73.19 112 MET A O 1
ATOM 897 N N . LEU A 1 113 ? -17.489 -1.509 -7.878 1.00 69.38 113 LEU A N 1
ATOM 898 C CA . LEU A 1 113 ? -17.350 -0.599 -6.752 1.00 69.38 113 LEU A CA 1
ATOM 899 C C . LEU A 1 113 ? -18.743 -0.362 -6.186 1.00 69.38 113 LEU A C 1
ATOM 901 O O . 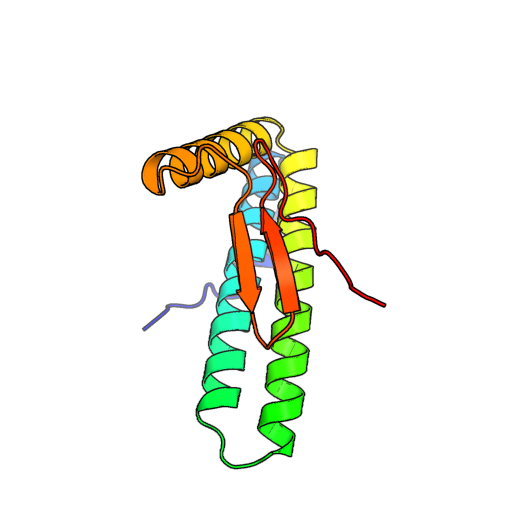LEU A 1 113 ? -19.498 0.428 -6.750 1.00 69.38 113 LEU A O 1
ATOM 905 N N . GLU A 1 114 ? -19.087 -1.060 -5.107 1.00 65.31 114 GLU A N 1
ATOM 906 C CA . GLU A 1 114 ? -20.376 -0.869 -4.449 1.00 65.31 114 GLU A CA 1
ATOM 907 C C . GLU A 1 114 ? -20.407 0.458 -3.683 1.00 65.31 114 GLU A C 1
ATOM 909 O O . GLU A 1 114 ? -19.413 0.932 -3.117 1.00 65.31 114 GLU A O 1
ATOM 914 N N . LYS A 1 115 ? -21.585 1.074 -3.642 1.00 59.72 115 LYS A N 1
ATOM 915 C CA . LYS A 1 115 ? -21.809 2.286 -2.858 1.00 59.72 115 LYS A CA 1
ATOM 916 C C . LYS A 1 115 ? -21.639 2.026 -1.353 1.00 59.72 115 LYS A C 1
ATOM 918 O O . LYS A 1 115 ? -22.520 1.451 -0.719 1.00 59.72 115 LYS A O 1
ATOM 923 N N . GLY A 1 116 ? -20.593 2.600 -0.757 1.00 55.44 116 GLY A N 1
ATOM 924 C CA . GLY A 1 116 ? -20.436 2.675 0.703 1.00 55.44 116 GLY A CA 1
ATOM 925 C C . GLY A 1 116 ? -19.512 1.621 1.308 1.00 55.44 116 GLY A C 1
ATOM 926 O O . GLY A 1 116 ? -19.874 0.997 2.297 1.00 55.44 116 GLY A O 1
ATOM 927 N N . ASP A 1 117 ? -18.306 1.530 0.753 1.00 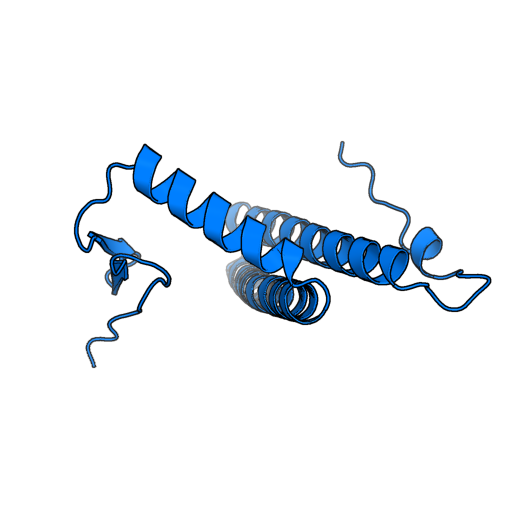53.03 117 ASP A N 1
ATOM 928 C CA . ASP A 1 117 ? -17.134 0.840 1.297 1.00 53.03 117 ASP A CA 1
ATOM 929 C C . ASP A 1 117 ? -16.962 -0.619 0.842 1.00 53.03 117 ASP A C 1
ATOM 931 O O . ASP A 1 117 ? -17.594 -1.549 1.345 1.00 53.03 117 ASP A O 1
ATOM 935 N N . LYS A 1 118 ? -15.964 -0.752 -0.051 1.00 52.50 118 LYS A N 1
ATOM 936 C CA . LYS A 1 118 ? -15.202 -1.921 -0.540 1.00 52.50 118 LYS A CA 1
ATOM 937 C C . LYS A 1 118 ? -15.361 -2.186 -2.040 1.00 52.50 118 LYS A C 1
ATOM 939 O O . LYS A 1 118 ? -16.453 -2.265 -2.586 1.00 52.50 118 LYS A O 1
ATOM 944 N N . ILE A 1 119 ? -14.212 -2.357 -2.697 1.00 54.44 119 ILE A N 1
ATOM 945 C CA . ILE A 1 119 ? -14.120 -2.894 -4.056 1.00 54.44 119 ILE A CA 1
ATOM 946 C C . ILE A 1 119 ? -14.466 -4.383 -3.976 1.00 54.44 119 ILE A C 1
ATOM 948 O O . ILE A 1 119 ? -13.719 -5.156 -3.370 1.00 54.44 119 ILE A O 1
ATOM 952 N N . CYS A 1 120 ? -15.576 -4.795 -4.579 1.00 50.41 120 CYS A N 1
ATOM 953 C CA . CYS A 1 120 ? -15.951 -6.198 -4.688 1.00 50.41 120 CYS A CA 1
ATOM 954 C C . CYS A 1 120 ? -15.504 -6.732 -6.056 1.00 50.41 120 CYS A C 1
ATOM 956 O O . CYS A 1 120 ? -15.856 -6.206 -7.113 1.00 50.41 120 CYS A O 1
ATOM 958 N N . VAL A 1 121 ? -14.682 -7.785 -6.048 1.00 50.59 121 VAL A N 1
ATOM 959 C CA . VAL A 1 121 ? -14.278 -8.475 -7.279 1.00 50.59 121 VAL A CA 1
ATOM 960 C C . VAL A 1 121 ? -15.402 -9.425 -7.683 1.00 50.59 121 VAL A C 1
ATOM 962 O O . VAL A 1 121 ? -15.595 -10.452 -7.031 1.00 50.59 121 VAL A O 1
ATOM 965 N N . GLU A 1 122 ? -16.112 -9.138 -8.774 1.00 47.66 122 GLU A N 1
ATOM 966 C CA . GLU A 1 122 ? -16.953 -10.149 -9.416 1.00 47.66 122 GLU A CA 1
ATOM 967 C C . GLU A 1 122 ? -16.055 -11.095 -10.226 1.00 47.66 122 GLU A C 1
ATOM 969 O O . GLU A 1 122 ? -15.698 -10.839 -11.376 1.00 47.66 122 GLU A O 1
ATOM 974 N N . GLN A 1 123 ? -15.654 -12.218 -9.623 1.00 42.44 123 GLN A N 1
ATOM 975 C CA . GLN A 1 123 ? -15.069 -13.307 -10.401 1.00 42.44 123 GLN A CA 1
ATOM 976 C C . GLN A 1 123 ? -16.188 -14.039 -11.143 1.00 42.44 123 GLN A C 1
ATOM 978 O O . GLN A 1 123 ? -16.882 -14.881 -10.574 1.00 42.44 123 GLN A O 1
ATOM 983 N N . ASN A 1 124 ? -16.360 -13.722 -12.426 1.00 39.34 124 ASN A N 1
ATOM 984 C CA . ASN A 1 124 ? -17.080 -14.608 -13.333 1.00 39.34 124 ASN A CA 1
ATOM 985 C C . ASN A 1 124 ? -16.268 -15.905 -13.483 1.00 39.34 124 ASN A C 1
ATOM 987 O O . ASN A 1 124 ? -15.086 -15.852 -13.831 1.00 39.34 124 ASN A O 1
ATOM 991 N N . GLY A 1 125 ? -16.900 -17.031 -13.133 1.00 37.28 125 GLY A N 1
ATOM 992 C CA . GLY A 1 125 ? -16.312 -18.376 -13.152 1.00 37.28 125 GLY A CA 1
ATOM 993 C C . GLY A 1 125 ? -15.947 -18.905 -14.532 1.00 37.28 125 GLY A C 1
ATOM 994 O O . GLY A 1 125 ? -16.459 -18.378 -15.545 1.00 37.28 125 GLY A O 1
#

Secondary structure (DSSP, 8-state):
---PPPTHHHH--SSPPPHHHHHHHHHHHHHHHHHHHHHHHHHHHH---HHHHHHHHHHHHHHHHHHHHHHHHHHHH-HHHHHHHHHHHHHHHHHTT--S-EEEEETTEEEEE-TTS-EEE----

Sequence (125 aa):
MAQFIDPTVITSFDHPLNQREIYRAIRQSIAAEHEAIHLYEAIADASTDDRVKKVMQDIADEEKVHASEFSTLLSILDPQEAEFDDEGSKEVMQLLQVSEDVEVELDGKRFMLEKGDKICVEQNG

Radius of gyration: 18.32 Å; chains: 1; bounding box: 44×32×47 Å